Protein AF-A0A8J7Y1N8-F1 (afdb_monomer_lite)

Foldseek 3Di:
DDDDDDDDDDPDPPPDDDPDAAPPQFKAKEKDKDFDDPPPPPDGQFIFIKIAIAGPVRHQDFDPPKKKKKWKFKDDPRDTFWIDIDIDHGGRMAQPPPHGDTIGGDDFFWIKMKMWMQIPPRGIHIDMDGRDGTD

Secondary structure (DSSP, 8-state):
----------------S---SB-BTTEEEEEEEEEE-SSSSSS--EEEEEEEEEETTS-B---TT-EEEEEEEEEETTEEEEEEEEEEE--SEETSSS--EEEE-S--EEEEEEEEEEETTTEEEEEEEEEEEE-

Sequence (135 aa):
MRNHTVMLLLGLCVVAGCLAQGVLGVYYVMVETESYDANEDGEQDGIIVFILFKDRELEPVVFYEAEGTAHIWVYQEGMVVGEEEVWFDSSEMVGKSEGGIPVRTSGKGLGTVTVKVSIEGRGEFTAEKRDVIVG

Structure (mmCIF, N/CA/C/O backbone):
data_AF-A0A8J7Y1N8-F1
#
_entry.id   AF-A0A8J7Y1N8-F1
#
loop_
_atom_site.group_PDB
_atom_site.id
_atom_site.type_symbol
_atom_site.label_atom_id
_atom_site.label_alt_id
_atom_site.label_comp_id
_atom_site.label_asym_id
_atom_site.label_entity_id
_atom_site.label_seq_id
_atom_site.pdbx_PDB_ins_code
_atom_site.Cartn_x
_atom_site.Cartn_y
_atom_site.Cartn_z
_atom_site.occupancy
_atom_site.B_iso_or_equiv
_atom_site.auth_seq_id
_atom_site.auth_comp_id
_atom_site.auth_asym_id
_atom_site.auth_atom_id
_atom_site.pdbx_PDB_model_num
ATOM 1 N N . MET A 1 1 ? -9.680 -58.126 -34.807 1.00 42.66 1 MET A N 1
ATOM 2 C CA . MET A 1 1 ? -8.311 -58.063 -35.370 1.00 42.66 1 MET A CA 1
ATOM 3 C C . MET A 1 1 ? -7.965 -56.602 -35.625 1.00 42.66 1 MET A C 1
ATOM 5 O O . MET A 1 1 ? -8.812 -55.929 -36.195 1.00 42.66 1 MET A O 1
ATOM 9 N N . ARG A 1 2 ? -6.739 -56.187 -35.250 1.00 39.41 2 ARG A N 1
ATOM 10 C CA . ARG A 1 2 ? -6.122 -54.837 -35.351 1.00 39.41 2 ARG A CA 1
ATOM 11 C C . ARG A 1 2 ? -6.736 -53.770 -34.426 1.00 39.41 2 ARG A C 1
ATOM 13 O O . ARG A 1 2 ? -7.947 -53.691 -34.334 1.00 39.41 2 ARG A O 1
ATOM 20 N N . ASN A 1 3 ? -5.998 -52.909 -33.727 1.00 38.16 3 ASN A N 1
ATOM 21 C CA . ASN A 1 3 ? -4.557 -52.687 -33.575 1.00 38.16 3 ASN A CA 1
ATOM 22 C C . ASN A 1 3 ? -4.337 -51.929 -32.249 1.00 38.16 3 ASN A C 1
ATOM 24 O O . ASN A 1 3 ? -5.180 -51.133 -31.846 1.00 38.16 3 ASN A O 1
ATOM 28 N N . HIS A 1 4 ? -3.193 -52.160 -31.608 1.00 43.09 4 HIS A N 1
ATOM 29 C CA . HIS A 1 4 ? -2.684 -51.351 -30.503 1.00 43.09 4 HIS A CA 1
ATOM 30 C C . HIS A 1 4 ? -2.146 -49.989 -30.988 1.00 43.09 4 HIS A C 1
ATOM 32 O O . HIS A 1 4 ? -1.653 -49.889 -32.115 1.00 43.09 4 HIS A O 1
ATOM 38 N N . THR A 1 5 ? -2.051 -49.053 -30.031 1.00 45.12 5 THR A N 1
ATOM 39 C CA . THR A 1 5 ? -0.895 -48.171 -29.710 1.00 45.12 5 THR A CA 1
ATOM 40 C C . THR A 1 5 ? -1.094 -46.645 -29.853 1.00 45.12 5 THR A C 1
ATOM 42 O O . THR A 1 5 ? -1.498 -46.160 -30.902 1.00 45.12 5 THR A O 1
ATOM 45 N N . VAL A 1 6 ? -0.629 -45.944 -28.796 1.00 45.06 6 VAL A N 1
ATOM 46 C CA . VAL A 1 6 ? -0.192 -44.527 -28.655 1.00 45.06 6 VAL A CA 1
ATOM 47 C C . VAL A 1 6 ? -1.317 -43.505 -28.369 1.00 45.06 6 VAL A C 1
ATOM 49 O O . VAL A 1 6 ? -2.122 -43.226 -29.243 1.00 45.06 6 VAL A O 1
ATOM 52 N N . MET A 1 7 ? -1.569 -43.042 -27.132 1.00 36.81 7 MET A N 1
ATOM 53 C CA . MET A 1 7 ? -0.767 -42.267 -26.147 1.00 36.81 7 MET A CA 1
ATOM 54 C C . MET A 1 7 ? -0.780 -40.744 -26.402 1.00 36.81 7 MET A C 1
ATOM 56 O O . MET A 1 7 ? -0.366 -40.296 -27.460 1.00 36.81 7 MET A O 1
ATOM 60 N N . LEU A 1 8 ? -1.251 -40.016 -25.373 1.00 41.91 8 LEU A N 1
ATOM 61 C CA . LEU A 1 8 ? -1.085 -38.593 -25.019 1.00 41.91 8 LEU A CA 1
ATOM 62 C C . LEU A 1 8 ? -0.913 -37.555 -26.143 1.00 41.91 8 LEU A C 1
ATOM 64 O O . LEU A 1 8 ? 0.126 -37.527 -26.787 1.00 41.91 8 LEU A O 1
ATOM 68 N N . LEU A 1 9 ? -1.791 -36.544 -26.171 1.00 39.38 9 LEU A N 1
ATOM 69 C CA . LEU A 1 9 ? -1.402 -35.139 -25.954 1.00 39.38 9 LEU A CA 1
ATOM 70 C C . LEU A 1 9 ? -2.639 -34.222 -25.905 1.00 39.38 9 LEU A C 1
ATOM 72 O O . LEU A 1 9 ? -3.669 -34.538 -26.489 1.00 39.38 9 LEU A O 1
ATOM 76 N N . LEU A 1 10 ? -2.459 -33.053 -25.282 1.00 37.78 10 LEU A N 1
ATOM 77 C CA . LEU A 1 10 ? -3.326 -31.864 -25.300 1.00 37.78 10 LEU A CA 1
ATOM 78 C C . LEU A 1 10 ? -4.482 -31.809 -24.290 1.00 37.78 10 LEU A C 1
ATOM 80 O O . LEU A 1 10 ? -5.627 -31.514 -24.614 1.00 37.78 10 LEU A O 1
ATOM 84 N N . GLY A 1 11 ? -4.114 -31.915 -23.012 1.00 42.53 11 GLY A N 1
ATOM 85 C CA . GLY A 1 11 ? -4.555 -30.896 -22.059 1.00 42.53 11 GLY A CA 1
ATOM 86 C C . GLY A 1 11 ? -3.798 -29.595 -22.341 1.00 42.53 11 GLY A C 1
ATOM 87 O O . GLY A 1 11 ? -2.663 -29.443 -21.904 1.00 42.53 11 GLY A O 1
ATOM 88 N N . LEU A 1 12 ? -4.378 -28.699 -23.139 1.00 41.25 12 LEU A N 1
ATOM 89 C CA . LEU A 1 12 ? -3.932 -27.313 -23.317 1.00 41.25 12 LEU A CA 1
ATOM 90 C C . LEU A 1 12 ? -5.069 -26.537 -24.002 1.00 41.25 12 LEU A C 1
ATOM 92 O O . LEU A 1 12 ? -5.738 -27.099 -24.862 1.00 41.25 12 LEU A O 1
ATOM 96 N N . CYS A 1 13 ? -5.247 -25.265 -23.636 1.00 34.50 13 CYS A N 1
ATOM 97 C CA . CYS A 1 13 ? -6.284 -24.316 -24.090 1.00 34.50 13 CYS A CA 1
ATOM 98 C C . CYS A 1 13 ? -7.521 -24.138 -23.186 1.00 34.50 13 CYS A C 1
ATOM 100 O O . CYS A 1 13 ? -8.599 -23.812 -23.671 1.00 34.50 13 CYS A O 1
ATOM 102 N N . VAL A 1 14 ? -7.345 -24.210 -21.861 1.00 38.94 14 VAL A N 1
ATOM 103 C CA . VAL A 1 14 ? -8.193 -23.463 -20.904 1.00 38.94 14 VAL A CA 1
ATOM 104 C C . VAL A 1 14 ? -7.392 -22.279 -20.351 1.00 38.94 14 VAL A C 1
ATOM 106 O O . VAL A 1 14 ? -7.162 -22.181 -19.158 1.00 38.94 14 VAL A O 1
ATOM 109 N N . VAL A 1 15 ? -6.883 -21.408 -21.227 1.00 40.25 15 VAL A N 1
ATOM 110 C CA . VAL A 1 15 ? -6.383 -20.073 -20.837 1.00 40.25 15 VAL A CA 1
ATOM 111 C C . VAL A 1 15 ? -6.603 -19.095 -21.999 1.00 40.25 15 VAL A C 1
ATOM 113 O O . VAL A 1 15 ? -5.695 -18.419 -22.464 1.00 40.25 15 VAL A O 1
ATOM 116 N N . ALA A 1 16 ? -7.814 -19.068 -22.551 1.00 41.38 16 ALA A N 1
ATOM 117 C CA . ALA A 1 16 ? -8.227 -18.018 -23.477 1.00 41.38 16 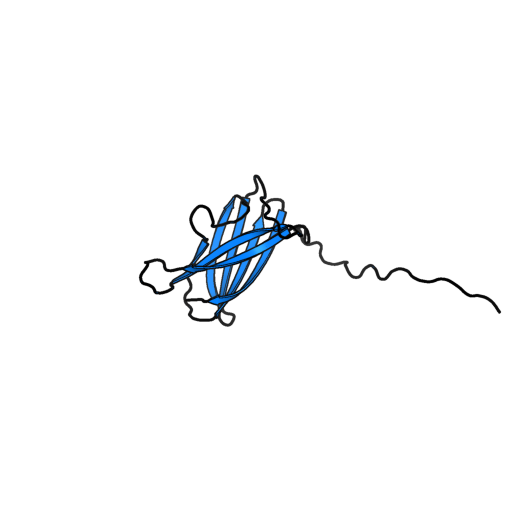ALA A CA 1
ATOM 118 C C . ALA A 1 16 ? -9.174 -17.091 -22.712 1.00 41.38 16 ALA A C 1
ATOM 120 O O . ALA A 1 16 ? -10.362 -17.385 -22.605 1.00 41.38 16 ALA A O 1
ATOM 121 N N . GLY A 1 17 ? -8.641 -16.022 -22.113 1.00 33.06 17 GLY A N 1
ATOM 122 C CA . GLY A 1 17 ? -9.502 -15.051 -21.432 1.00 33.06 17 GLY A CA 1
ATOM 123 C C . GLY A 1 17 ? -8.861 -13.927 -20.622 1.00 33.06 17 GLY A C 1
ATOM 124 O O . GLY A 1 17 ? -9.584 -13.003 -20.282 1.00 33.06 17 GLY A O 1
ATOM 125 N N . CYS A 1 18 ? -7.555 -13.933 -20.341 1.00 33.50 18 CYS A N 1
ATOM 126 C CA . CYS A 1 18 ? -6.932 -12.855 -19.557 1.00 33.50 18 CYS A CA 1
ATOM 127 C C . CYS A 1 18 ? -5.826 -12.152 -20.348 1.00 33.50 18 CYS A C 1
ATOM 129 O O . CYS A 1 18 ? -4.646 -12.285 -20.047 1.00 33.50 18 CYS A O 1
ATOM 131 N N . LEU A 1 19 ? -6.221 -11.410 -21.382 1.00 39.50 19 LEU A N 1
ATOM 132 C CA . LEU A 1 19 ? -5.415 -10.320 -21.930 1.00 39.50 19 LEU A CA 1
ATOM 133 C C . LEU A 1 19 ? -6.065 -9.009 -21.484 1.00 39.50 19 LEU A C 1
ATOM 135 O O . LEU A 1 19 ? -6.853 -8.413 -22.212 1.00 39.50 19 LEU A O 1
ATOM 139 N N . ALA A 1 20 ? -5.745 -8.600 -20.260 1.00 40.06 20 ALA A N 1
ATOM 140 C CA . ALA A 1 20 ? -5.864 -7.223 -19.804 1.00 40.06 20 ALA A CA 1
ATOM 141 C C . ALA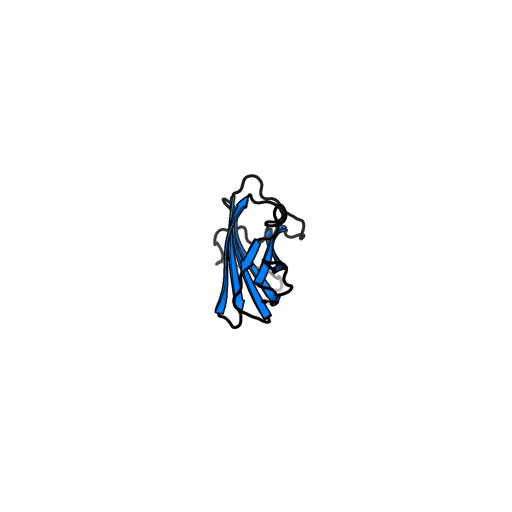 A 1 20 ? -4.442 -6.767 -19.452 1.00 40.06 20 ALA A C 1
ATOM 143 O O . ALA A 1 20 ? -3.709 -7.486 -18.778 1.00 40.06 20 ALA A O 1
ATOM 144 N N . GLN A 1 21 ? -4.029 -5.645 -20.039 1.00 41.84 21 GLN A N 1
ATOM 145 C CA . GLN A 1 21 ? -2.666 -5.118 -20.047 1.00 41.84 21 GLN A CA 1
ATOM 146 C C . GLN A 1 21 ? -2.041 -4.991 -18.651 1.00 41.84 21 GLN A C 1
ATOM 148 O O . GLN A 1 21 ? -2.593 -4.376 -17.747 1.00 41.84 21 GLN A O 1
ATOM 153 N N . GLY A 1 22 ? -0.836 -5.544 -18.563 1.00 40.38 22 GLY A N 1
ATOM 154 C CA . GLY A 1 22 ? -0.009 -5.756 -17.382 1.00 40.38 22 GLY A CA 1
ATOM 155 C C . GLY A 1 22 ? 0.636 -7.119 -17.602 1.00 40.38 22 GLY A C 1
ATOM 156 O O . GLY A 1 22 ? -0.083 -8.083 -17.862 1.00 40.38 22 GLY A O 1
ATOM 157 N N . VAL A 1 23 ? 1.967 -7.236 -17.641 1.00 46.34 23 VAL A N 1
ATOM 158 C CA . VAL A 1 23 ? 2.591 -8.558 -17.855 1.00 46.34 23 VAL A CA 1
ATOM 159 C C . VAL A 1 23 ? 2.455 -9.369 -16.565 1.00 46.34 23 VAL A C 1
ATOM 161 O O . VAL A 1 23 ? 3.364 -9.442 -15.740 1.00 46.34 23 VAL A O 1
ATOM 164 N N . LEU A 1 24 ? 1.267 -9.941 -16.381 1.00 45.34 24 LEU A N 1
ATOM 165 C CA . LEU A 1 24 ? 0.898 -10.800 -15.270 1.00 45.34 24 LEU A CA 1
ATOM 166 C C . LEU A 1 24 ? 1.836 -12.015 -15.298 1.00 45.34 24 LEU A C 1
ATOM 168 O O . LEU A 1 24 ? 1.822 -12.797 -16.249 1.00 45.34 24 LEU A O 1
ATOM 172 N N . GLY A 1 25 ? 2.703 -12.124 -14.287 1.00 53.09 25 GLY A N 1
ATOM 173 C CA . GLY A 1 25 ? 3.675 -13.215 -14.146 1.00 53.09 25 GLY A CA 1
ATOM 174 C C . GLY A 1 25 ? 5.157 -12.832 -14.225 1.00 53.09 25 GLY A C 1
ATOM 175 O O . GLY A 1 25 ? 5.992 -13.727 -14.114 1.00 53.09 25 GLY A O 1
ATOM 176 N N . VAL A 1 26 ? 5.510 -11.550 -14.398 1.00 68.38 26 VAL A N 1
ATOM 177 C CA . VAL A 1 26 ? 6.924 -11.107 -14.348 1.00 68.38 26 VAL A CA 1
ATOM 178 C C . VAL A 1 26 ? 7.267 -10.411 -13.031 1.00 68.38 26 VAL A C 1
ATOM 180 O O . VAL A 1 26 ? 8.367 -10.603 -12.516 1.00 68.38 26 VAL A O 1
ATOM 183 N N . TYR A 1 27 ? 6.319 -9.664 -12.465 1.00 80.38 27 TYR A N 1
ATOM 184 C CA . TYR A 1 27 ? 6.517 -8.894 -11.241 1.00 80.38 27 TYR A CA 1
ATOM 185 C C . TYR A 1 27 ? 5.351 -9.078 -10.272 1.00 80.38 27 TYR A C 1
ATOM 187 O O . TYR A 1 27 ? 4.217 -9.337 -10.684 1.00 80.38 27 TYR A O 1
ATOM 195 N N . TYR A 1 28 ? 5.642 -8.888 -8.993 1.00 84.94 28 TYR A N 1
ATOM 196 C CA . TYR A 1 28 ? 4.694 -8.811 -7.898 1.00 84.94 28 TYR A CA 1
ATOM 197 C C . TYR A 1 28 ? 4.769 -7.435 -7.246 1.00 84.94 28 TYR A C 1
ATOM 199 O O . TYR A 1 28 ? 5.849 -6.864 -7.087 1.00 84.94 28 TYR A O 1
ATOM 207 N N . VAL A 1 29 ? 3.606 -6.943 -6.828 1.00 88.69 29 VAL A N 1
ATOM 208 C CA . VAL A 1 29 ? 3.502 -5.829 -5.888 1.00 88.69 29 VAL A CA 1
ATOM 209 C C . VAL A 1 29 ? 3.200 -6.407 -4.518 1.00 88.69 29 VAL A C 1
ATOM 211 O O . VAL A 1 29 ? 2.304 -7.239 -4.374 1.00 88.69 29 VAL A O 1
ATOM 214 N N . MET A 1 30 ? 3.960 -5.980 -3.519 1.00 91.44 30 MET A N 1
ATOM 215 C CA . MET A 1 30 ? 3.775 -6.362 -2.125 1.00 91.44 30 MET A CA 1
ATOM 216 C C . MET A 1 30 ? 3.510 -5.132 -1.264 1.00 91.44 30 MET A C 1
ATOM 218 O O . MET A 1 30 ? 3.954 -4.032 -1.588 1.00 91.44 30 MET A O 1
ATOM 222 N N . VAL A 1 31 ? 2.790 -5.348 -0.162 1.00 93.12 31 VAL A N 1
ATOM 223 C CA . VAL A 1 31 ? 2.387 -4.295 0.772 1.00 93.12 31 VAL A CA 1
ATOM 224 C C . VAL A 1 31 ? 2.873 -4.633 2.177 1.00 93.12 31 VAL A C 1
ATOM 226 O O . VAL A 1 31 ? 2.552 -5.684 2.752 1.00 93.12 31 VAL A O 1
ATOM 229 N N . GLU A 1 32 ? 3.625 -3.707 2.752 1.00 93.50 32 GLU A N 1
ATOM 230 C CA . GLU A 1 32 ? 3.998 -3.695 4.163 1.00 93.50 32 GLU A CA 1
ATOM 231 C C . GLU A 1 32 ? 3.327 -2.518 4.865 1.00 93.50 32 GLU A C 1
ATOM 233 O O . GLU A 1 32 ? 2.968 -1.526 4.229 1.00 93.50 32 GLU A O 1
ATOM 238 N N . THR A 1 33 ? 3.085 -2.670 6.167 1.00 93.88 33 THR A N 1
ATOM 239 C CA . THR A 1 33 ? 2.344 -1.684 6.954 1.00 93.88 33 THR A CA 1
ATOM 240 C C . THR A 1 33 ? 2.923 -1.545 8.349 1.00 93.88 33 THR A C 1
ATOM 242 O O . THR A 1 33 ? 3.248 -2.559 8.968 1.00 93.88 33 THR A O 1
ATOM 245 N N . GLU A 1 34 ? 2.941 -0.324 8.869 1.00 93.12 34 GLU A N 1
ATOM 246 C CA . GLU A 1 34 ? 3.282 0.002 10.258 1.00 93.12 34 GLU A CA 1
ATOM 247 C C . GLU A 1 34 ? 2.195 0.898 10.872 1.00 93.12 34 GLU A C 1
ATOM 249 O O . GLU A 1 34 ? 1.352 1.436 10.154 1.00 93.12 34 GLU A O 1
ATOM 254 N N . SER A 1 35 ? 2.179 1.047 12.197 1.00 91.94 35 SER A N 1
ATOM 255 C CA . SER A 1 35 ? 1.293 2.004 12.874 1.00 91.94 35 SER A CA 1
ATOM 256 C C . SER A 1 35 ? 1.746 3.435 12.597 1.00 91.94 35 SER A C 1
ATOM 258 O O . SER A 1 35 ? 2.943 3.718 12.659 1.00 91.94 35 SER A O 1
ATOM 260 N N . TYR A 1 36 ? 0.800 4.334 12.346 1.00 92.62 36 TYR A N 1
ATOM 261 C CA . TYR A 1 36 ? 1.067 5.760 12.202 1.00 92.62 36 TYR A CA 1
ATOM 262 C C . TYR A 1 36 ? 0.472 6.524 13.382 1.00 92.62 36 TYR A C 1
ATOM 264 O O . TYR A 1 36 ? -0.709 6.368 13.675 1.00 92.62 36 TYR A O 1
ATOM 272 N N . ASP A 1 37 ? 1.296 7.344 14.020 1.00 91.25 37 ASP A N 1
ATOM 273 C CA . ASP A 1 37 ? 0.938 8.291 15.075 1.00 91.25 37 ASP A CA 1
ATOM 274 C C . ASP A 1 37 ? 1.428 9.662 14.586 1.00 91.25 37 ASP A C 1
ATOM 276 O O . ASP A 1 37 ? 2.624 9.852 14.340 1.00 91.25 37 ASP A O 1
ATOM 280 N N . ALA A 1 38 ? 0.499 10.577 14.304 1.00 87.75 38 ALA A N 1
ATOM 281 C CA . ALA A 1 38 ? 0.800 11.829 13.620 1.00 87.75 38 ALA A CA 1
ATOM 282 C C . ALA A 1 38 ? 1.346 12.908 14.563 1.00 87.75 38 ALA A C 1
ATOM 284 O O . ALA A 1 38 ? 1.964 13.867 14.091 1.00 87.75 38 ALA A O 1
ATOM 285 N N . ASN A 1 39 ? 1.068 12.800 15.862 1.00 91.12 39 ASN A N 1
ATOM 286 C CA . ASN A 1 39 ? 1.413 13.804 16.868 1.00 91.12 39 ASN A CA 1
ATOM 287 C C . ASN A 1 39 ? 2.360 13.271 17.965 1.00 91.12 39 ASN A C 1
ATOM 289 O O . ASN A 1 39 ? 2.756 14.052 18.833 1.00 91.12 39 ASN A O 1
ATOM 293 N N . GLU A 1 40 ? 2.753 11.999 17.878 1.00 87.94 40 GLU A N 1
ATOM 294 C CA . GLU A 1 40 ? 3.621 11.274 18.808 1.00 87.94 40 GLU A CA 1
ATOM 295 C C . GLU A 1 40 ? 3.045 11.189 20.236 1.00 87.94 40 GLU A C 1
ATOM 297 O O . GLU A 1 40 ? 3.792 11.201 21.222 1.00 87.94 40 GLU A O 1
ATOM 302 N N . ASP A 1 41 ? 1.715 11.134 20.375 1.00 91.38 41 ASP A N 1
ATOM 303 C CA . ASP A 1 41 ? 1.038 11.044 21.675 1.00 91.38 41 ASP A CA 1
ATOM 304 C C . ASP A 1 41 ? 0.822 9.601 22.176 1.00 91.38 41 ASP A C 1
ATOM 306 O O . ASP A 1 41 ? 0.433 9.392 23.333 1.00 91.38 41 ASP A O 1
ATOM 310 N N . GLY A 1 42 ? 1.170 8.607 21.354 1.00 87.06 42 GLY A N 1
ATOM 311 C CA . GLY A 1 42 ? 1.020 7.183 21.635 1.00 87.06 42 GLY A CA 1
ATOM 312 C C . GLY A 1 42 ? -0.338 6.609 21.231 1.00 87.06 42 GLY A C 1
ATOM 313 O O . GLY A 1 42 ? -0.552 5.403 21.409 1.00 87.06 42 GLY A O 1
ATOM 314 N N . GLU A 1 43 ? -1.246 7.425 20.697 1.00 88.69 43 GLU A N 1
ATOM 315 C CA . GLU A 1 43 ? -2.436 6.971 19.995 1.00 88.69 43 GLU A CA 1
ATOM 316 C C . GLU A 1 43 ? -2.128 6.790 18.506 1.00 88.69 43 GLU A C 1
ATOM 318 O O . GLU A 1 43 ? -1.456 7.581 17.854 1.00 88.69 43 GLU A O 1
ATOM 323 N N . GLN A 1 44 ? -2.605 5.680 17.956 1.00 92.12 44 GLN A N 1
ATOM 324 C CA . GLN A 1 44 ? -2.519 5.455 16.524 1.00 92.12 44 GLN A CA 1
ATOM 325 C C . GLN A 1 44 ? -3.580 6.339 15.840 1.00 92.12 44 GLN A C 1
ATOM 327 O O . GLN A 1 44 ? -4.717 6.394 16.301 1.00 92.12 44 GLN A O 1
ATOM 332 N N . ASP A 1 45 ? -3.183 7.048 14.784 1.00 91.81 45 ASP A N 1
ATOM 333 C CA . ASP A 1 45 ? -4.039 7.888 13.930 1.00 91.81 45 ASP A CA 1
ATOM 334 C C . ASP A 1 45 ? -4.312 7.236 12.560 1.00 91.81 45 ASP A C 1
ATOM 336 O O . ASP A 1 45 ? -5.108 7.720 11.740 1.00 91.81 45 ASP A O 1
ATOM 340 N N . GLY A 1 46 ? -3.552 6.193 12.231 1.00 94.06 46 GLY A N 1
ATOM 341 C CA . GLY A 1 46 ? -3.556 5.592 10.912 1.00 94.06 46 GLY A CA 1
ATOM 342 C C . GLY A 1 46 ? -2.557 4.464 10.744 1.00 94.06 46 GLY A C 1
ATOM 343 O O . GLY A 1 46 ? -2.071 3.850 11.696 1.00 94.06 46 GLY A O 1
ATOM 344 N N . ILE A 1 47 ? -2.206 4.217 9.491 1.00 94.81 47 ILE A N 1
ATOM 345 C CA . ILE A 1 47 ? -1.168 3.262 9.116 1.00 94.81 47 ILE A CA 1
ATOM 346 C C . ILE A 1 47 ? -0.155 3.918 8.186 1.00 94.81 47 ILE A C 1
ATOM 348 O O . ILE A 1 47 ? -0.494 4.796 7.400 1.00 94.81 47 ILE A O 1
ATOM 352 N N . ILE A 1 48 ? 1.085 3.463 8.245 1.00 94.12 48 ILE A N 1
ATOM 353 C CA . ILE A 1 48 ? 2.101 3.749 7.239 1.00 94.12 48 ILE A CA 1
ATOM 354 C C . ILE A 1 48 ? 2.088 2.595 6.242 1.00 94.12 48 ILE A C 1
ATOM 356 O O . ILE A 1 48 ? 2.122 1.441 6.660 1.00 94.12 48 ILE A O 1
ATOM 360 N N . VAL A 1 49 ? 2.049 2.883 4.942 1.00 94.44 49 VAL A N 1
ATOM 361 C CA . VAL A 1 49 ? 2.046 1.881 3.868 1.00 94.44 49 VAL A CA 1
ATOM 362 C C . VAL A 1 49 ? 3.340 1.955 3.062 1.00 94.44 49 VAL A C 1
ATOM 364 O O . VAL A 1 49 ? 3.755 3.027 2.621 1.00 94.44 49 VAL A O 1
ATOM 367 N N . PHE A 1 50 ? 3.950 0.795 2.824 1.00 93.69 50 PHE A N 1
ATOM 368 C CA . PHE A 1 50 ? 5.113 0.636 1.953 1.00 93.69 50 PHE A CA 1
ATOM 369 C C . PHE A 1 50 ? 4.768 -0.298 0.796 1.00 93.69 50 PHE A C 1
ATOM 371 O O . PHE A 1 50 ? 4.204 -1.377 1.000 1.00 93.69 50 PHE A O 1
ATOM 378 N N . ILE A 1 51 ? 5.130 0.111 -0.419 1.00 92.44 51 ILE A N 1
ATOM 379 C CA . ILE A 1 51 ? 4.865 -0.646 -1.647 1.00 92.44 51 ILE A CA 1
ATOM 380 C C . ILE A 1 51 ? 6.196 -1.161 -2.176 1.00 92.44 51 ILE A C 1
ATOM 382 O O . ILE A 1 51 ? 7.102 -0.367 -2.423 1.00 92.44 51 ILE A O 1
ATOM 386 N N . LEU A 1 52 ? 6.312 -2.475 -2.362 1.00 91.06 52 LEU A N 1
ATOM 387 C CA . LEU A 1 52 ? 7.525 -3.115 -2.864 1.00 91.06 52 LEU A CA 1
ATOM 388 C C . LEU A 1 52 ? 7.264 -3.784 -4.208 1.00 91.06 52 LEU A C 1
ATOM 390 O O . LEU A 1 52 ? 6.271 -4.499 -4.369 1.00 91.06 52 LEU A O 1
ATOM 394 N N . PHE A 1 53 ? 8.203 -3.619 -5.135 1.00 89.31 53 PHE A N 1
ATOM 395 C CA . PHE A 1 53 ? 8.188 -4.311 -6.419 1.00 89.31 53 PHE A CA 1
ATOM 396 C C . PHE A 1 53 ? 9.206 -5.441 -6.412 1.00 89.31 53 PHE A C 1
ATOM 398 O O . PHE A 1 53 ? 10.391 -5.236 -6.139 1.00 89.31 53 PHE A O 1
ATOM 405 N N . LYS A 1 54 ? 8.731 -6.650 -6.702 1.00 88.25 54 LYS A N 1
ATOM 406 C CA . LYS A 1 54 ? 9.530 -7.876 -6.688 1.00 88.25 54 LYS A CA 1
ATOM 407 C C . LYS A 1 54 ? 9.402 -8.616 -8.007 1.00 88.25 54 LYS A C 1
ATOM 409 O O . LYS A 1 54 ? 8.348 -8.563 -8.634 1.00 88.25 54 LYS A O 1
ATOM 414 N N . ASP A 1 55 ? 10.438 -9.323 -8.432 1.00 87.88 55 ASP A N 1
ATOM 415 C CA . ASP A 1 55 ? 10.313 -10.269 -9.540 1.00 87.88 55 ASP A CA 1
ATOM 416 C C . ASP A 1 55 ? 9.738 -11.620 -9.076 1.00 87.88 55 ASP A C 1
ATOM 418 O O . ASP A 1 55 ? 9.354 -11.816 -7.919 1.00 87.88 55 ASP A O 1
ATOM 422 N N . ARG A 1 56 ? 9.683 -12.585 -9.996 1.00 85.62 56 ARG A N 1
ATOM 423 C CA . ARG A 1 56 ? 9.215 -13.948 -9.712 1.00 85.62 56 ARG A CA 1
ATOM 424 C C . ARG A 1 56 ? 10.072 -14.715 -8.688 1.00 85.62 56 ARG A C 1
ATOM 426 O O . ARG A 1 56 ? 9.590 -15.696 -8.130 1.00 85.62 56 ARG A O 1
ATOM 433 N N . GLU A 1 57 ? 11.330 -14.318 -8.512 1.00 88.31 57 GLU A N 1
ATOM 434 C CA . GLU A 1 57 ? 12.305 -14.907 -7.586 1.00 88.31 57 GLU A CA 1
ATOM 435 C C . GLU A 1 57 ? 12.295 -14.168 -6.232 1.00 88.31 57 GLU A C 1
ATOM 437 O O . GLU A 1 57 ? 13.004 -14.561 -5.311 1.00 88.31 57 GLU A O 1
ATOM 442 N N . LEU A 1 58 ? 11.401 -13.177 -6.077 1.00 87.44 58 LEU A N 1
ATOM 443 C CA . LEU A 1 58 ? 11.234 -12.294 -4.915 1.00 87.44 58 LEU A CA 1
ATOM 444 C C . LEU A 1 58 ? 12.401 -11.319 -4.693 1.00 87.44 58 LEU A C 1
ATOM 446 O O . LEU A 1 58 ? 12.516 -10.691 -3.628 1.00 87.44 58 LEU A O 1
ATOM 450 N N . GLU A 1 59 ? 13.218 -11.118 -5.723 1.00 88.19 59 GLU A N 1
ATOM 451 C CA . GLU A 1 59 ? 14.288 -10.131 -5.720 1.00 88.19 59 GLU A CA 1
ATOM 452 C C . GLU A 1 59 ? 13.718 -8.720 -5.963 1.00 88.19 59 GLU A C 1
ATOM 454 O O . GLU A 1 59 ? 12.740 -8.572 -6.706 1.00 88.19 59 GLU A O 1
ATOM 459 N N . PRO A 1 60 ? 14.248 -7.669 -5.301 1.00 87.75 60 PRO A N 1
ATOM 460 C CA . PRO A 1 60 ? 13.828 -6.287 -5.542 1.00 87.75 60 PRO A CA 1
ATOM 461 C C . PRO A 1 60 ? 13.974 -5.876 -7.011 1.00 87.75 60 PRO A C 1
ATOM 463 O O . PRO A 1 60 ? 14.991 -6.159 -7.643 1.00 87.75 60 PRO A O 1
ATOM 466 N N . VAL A 1 61 ? 12.982 -5.157 -7.537 1.00 87.38 61 VAL A N 1
ATOM 467 C CA . VAL A 1 61 ? 12.999 -4.619 -8.904 1.00 87.38 61 VAL A CA 1
ATOM 468 C C . VAL A 1 61 ? 12.748 -3.122 -8.886 1.00 87.38 61 VAL A C 1
ATOM 470 O O . VAL A 1 61 ? 11.813 -2.653 -8.252 1.00 87.38 61 VAL A O 1
ATOM 473 N N . VAL A 1 62 ? 13.547 -2.387 -9.657 1.00 82.56 62 VAL A N 1
ATOM 474 C CA . VAL A 1 62 ? 13.344 -0.964 -9.946 1.00 82.56 62 VAL A CA 1
ATOM 475 C C . VAL A 1 62 ? 12.841 -0.823 -11.378 1.00 82.56 62 VAL A C 1
ATOM 477 O O . VAL A 1 62 ? 13.396 -1.436 -12.296 1.00 82.56 62 VAL A O 1
ATOM 480 N N . PHE A 1 63 ? 11.835 0.020 -11.595 1.00 79.75 63 PHE A N 1
ATOM 481 C CA . PHE A 1 63 ? 11.454 0.431 -12.942 1.00 79.75 63 PHE A CA 1
ATOM 482 C C . PHE A 1 63 ? 12.109 1.788 -13.225 1.00 79.75 63 PHE A C 1
ATOM 484 O O . PHE A 1 63 ? 11.686 2.819 -12.730 1.00 79.75 63 PHE A O 1
ATOM 491 N N . TYR A 1 64 ? 13.206 1.810 -13.974 1.00 74.56 64 TYR A N 1
ATOM 492 C CA . TYR A 1 64 ? 13.884 3.076 -14.266 1.00 74.56 64 TYR A CA 1
ATOM 493 C C . TYR A 1 64 ? 13.024 3.978 -15.162 1.00 74.56 64 TYR A C 1
ATOM 495 O O . TYR A 1 64 ? 12.436 3.484 -16.125 1.00 74.56 64 TYR A O 1
ATOM 503 N N . GLU A 1 65 ? 13.007 5.281 -14.853 1.00 75.38 65 GLU A N 1
ATOM 504 C CA . GLU A 1 65 ? 12.364 6.343 -15.651 1.00 75.38 65 GLU A CA 1
ATOM 505 C C . GLU A 1 65 ? 10.855 6.155 -15.885 1.00 75.38 65 GLU A C 1
ATOM 507 O O . GLU A 1 65 ? 10.317 6.669 -16.862 1.00 75.38 65 GLU A O 1
ATOM 512 N N . ALA A 1 66 ? 10.168 5.409 -15.016 1.00 81.44 66 ALA A N 1
ATOM 513 C CA . ALA A 1 66 ? 8.717 5.290 -15.068 1.00 81.44 66 ALA A CA 1
ATOM 514 C C . ALA A 1 66 ? 8.069 6.053 -13.906 1.00 81.44 66 ALA A C 1
ATOM 516 O O . ALA A 1 66 ? 8.529 6.020 -12.764 1.00 81.44 66 ALA A O 1
ATOM 517 N N . GLU A 1 67 ? 6.980 6.744 -14.215 1.00 87.25 67 GLU A N 1
ATOM 518 C CA . GLU A 1 67 ? 6.124 7.374 -13.219 1.00 87.25 67 GLU A CA 1
ATOM 519 C C . GLU A 1 67 ? 5.002 6.404 -12.838 1.00 87.25 67 GLU A C 1
ATOM 521 O O . GLU A 1 67 ? 4.531 5.592 -13.651 1.00 87.25 67 GLU A O 1
ATOM 526 N N . GLY A 1 68 ? 4.588 6.465 -11.577 1.00 90.19 68 GLY A N 1
ATOM 527 C CA . GLY A 1 68 ? 3.523 5.635 -11.052 1.00 90.19 68 GLY A CA 1
ATOM 528 C 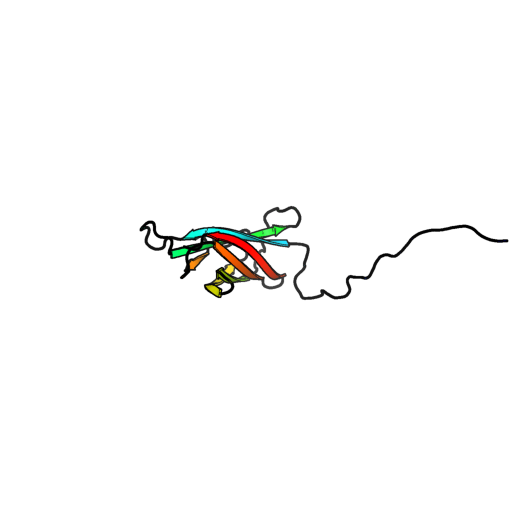C . GLY A 1 68 ? 2.547 6.391 -10.163 1.00 90.19 68 GLY A C 1
ATOM 529 O O . GLY A 1 68 ? 2.866 7.413 -9.554 1.00 90.19 68 GLY A O 1
ATOM 530 N N . THR A 1 69 ? 1.344 5.837 -10.069 1.00 93.81 69 THR A N 1
ATOM 531 C CA . THR A 1 69 ? 0.295 6.278 -9.147 1.00 93.81 69 THR A CA 1
ATOM 532 C C . THR A 1 69 ? -0.120 5.093 -8.291 1.00 93.81 69 THR A C 1
ATOM 534 O O . THR A 1 69 ? -0.370 4.003 -8.814 1.00 93.81 69 THR A O 1
ATOM 537 N N . ALA A 1 70 ? -0.189 5.282 -6.978 1.00 94.50 70 ALA A N 1
ATOM 538 C CA . ALA A 1 70 ? -0.728 4.298 -6.052 1.00 94.50 70 ALA A CA 1
ATOM 539 C C . ALA A 1 70 ? -1.996 4.847 -5.404 1.00 94.50 70 ALA A C 1
ATOM 541 O O . ALA A 1 70 ? -1.967 5.909 -4.788 1.00 94.50 70 ALA A O 1
ATOM 542 N N . HIS A 1 71 ? -3.085 4.093 -5.514 1.00 97.44 71 HIS A N 1
ATOM 543 C CA . HIS A 1 71 ? -4.309 4.317 -4.757 1.00 97.44 71 HIS A CA 1
ATOM 544 C C . HIS A 1 71 ? -4.386 3.278 -3.644 1.00 97.44 71 HIS A C 1
ATOM 546 O O . HIS A 1 71 ? -4.251 2.074 -3.896 1.00 97.44 71 HIS A O 1
ATOM 552 N N . ILE A 1 72 ? -4.584 3.743 -2.419 1.00 97.75 72 ILE A N 1
ATOM 553 C CA . ILE A 1 72 ? -4.575 2.925 -1.214 1.00 97.75 72 ILE A CA 1
ATOM 554 C C . ILE A 1 72 ? -5.934 3.050 -0.547 1.00 97.75 72 ILE A C 1
ATOM 556 O O . ILE A 1 72 ? -6.386 4.152 -0.254 1.00 97.75 72 ILE A O 1
ATOM 560 N N . TRP A 1 73 ? -6.552 1.913 -0.248 1.00 98.19 73 TRP A N 1
ATOM 561 C CA . TRP A 1 73 ? -7.785 1.841 0.525 1.00 98.19 73 TRP A CA 1
ATOM 562 C C . TRP A 1 73 ? -7.582 0.955 1.742 1.00 98.19 73 TRP A C 1
ATOM 564 O O . TRP A 1 73 ? -7.090 -0.172 1.637 1.00 98.19 73 TRP A O 1
ATOM 574 N N . VAL A 1 74 ? -8.010 1.446 2.898 1.00 97.81 74 VAL A N 1
ATOM 575 C CA . VAL A 1 74 ? -8.050 0.693 4.149 1.00 97.81 74 VAL A CA 1
ATOM 576 C C . VAL A 1 74 ? -9.496 0.353 4.446 1.00 97.81 74 VAL A C 1
ATOM 578 O O . VAL A 1 74 ? -10.334 1.238 4.616 1.00 97.81 74 VAL A O 1
ATOM 581 N N . TYR A 1 75 ? -9.789 -0.938 4.518 1.00 97.12 75 TYR A N 1
ATOM 582 C CA . TYR A 1 75 ? -11.110 -1.462 4.811 1.00 97.12 75 TYR A CA 1
ATOM 583 C C . TYR A 1 75 ? -11.181 -2.010 6.228 1.00 97.12 75 TYR A C 1
ATOM 585 O O . TYR A 1 75 ? -10.306 -2.758 6.662 1.00 97.12 75 TYR A O 1
ATOM 593 N N . GLN A 1 76 ? -12.285 -1.732 6.906 1.00 95.75 76 GLN A N 1
ATOM 594 C CA . GLN A 1 76 ? -12.671 -2.382 8.149 1.00 95.75 76 GLN A CA 1
ATOM 595 C C . GLN A 1 76 ? -14.144 -2.776 8.049 1.00 95.75 76 GLN A C 1
ATOM 597 O O . GLN A 1 76 ? -14.980 -1.968 7.657 1.00 95.75 76 GLN A O 1
ATOM 602 N N . GLU A 1 77 ? -14.451 -4.045 8.334 1.00 93.75 77 GLU A N 1
ATOM 603 C CA . GLU A 1 77 ? -15.819 -4.593 8.249 1.00 93.75 77 GLU A CA 1
ATOM 604 C C . GLU A 1 77 ? -16.516 -4.326 6.894 1.00 93.75 77 GLU A C 1
ATOM 606 O O . GLU A 1 77 ? -17.731 -4.173 6.806 1.00 93.75 77 GLU A O 1
ATOM 611 N N . GLY A 1 78 ? -15.732 -4.274 5.810 1.00 92.81 78 GLY A N 1
ATOM 612 C CA . GLY A 1 78 ? -16.223 -4.006 4.454 1.00 92.81 78 GLY A CA 1
ATOM 613 C C . GLY A 1 78 ? -16.461 -2.528 4.125 1.00 92.81 78 GLY A C 1
ATOM 614 O O . GLY A 1 78 ? -16.900 -2.229 3.017 1.00 92.81 78 GLY A O 1
ATOM 615 N N . MET A 1 79 ? -16.156 -1.603 5.037 1.00 95.56 79 MET A N 1
ATOM 616 C CA . MET A 1 79 ? -16.239 -0.156 4.819 1.00 95.56 79 MET A CA 1
ATOM 617 C C . MET A 1 79 ? -14.847 0.451 4.651 1.00 95.56 79 MET A C 1
ATOM 619 O O . MET A 1 79 ? -13.911 0.027 5.325 1.00 95.56 79 MET A O 1
ATOM 623 N N . VAL A 1 80 ? -14.710 1.455 3.780 1.00 97.19 80 VAL A N 1
ATOM 624 C CA . VAL A 1 80 ? -13.470 2.239 3.663 1.00 97.19 80 VAL A CA 1
ATOM 625 C C . VAL A 1 80 ? -13.358 3.148 4.885 1.00 97.19 80 VAL A C 1
ATOM 627 O O . VAL A 1 80 ? -14.237 3.974 5.123 1.00 97.19 80 VAL A O 1
ATOM 630 N N . VAL A 1 81 ? -12.288 2.978 5.658 1.00 97.25 81 VAL A N 1
ATOM 631 C CA . VAL A 1 81 ? -11.971 3.781 6.851 1.00 97.25 81 VAL A CA 1
ATOM 632 C C . VAL A 1 81 ? -10.738 4.663 6.666 1.00 97.25 81 VAL A C 1
ATOM 634 O O . VAL A 1 81 ? -10.458 5.478 7.538 1.00 97.25 81 VAL A O 1
ATOM 637 N N . GLY A 1 82 ? -10.024 4.515 5.548 1.00 97.06 82 GLY A N 1
ATOM 638 C CA . GLY A 1 82 ? -8.912 5.364 5.128 1.00 97.06 82 GLY A CA 1
ATOM 639 C C . GLY A 1 82 ? -8.668 5.223 3.626 1.00 97.06 82 GLY A C 1
ATOM 640 O O . GLY A 1 82 ? -8.855 4.139 3.068 1.00 97.06 82 GLY A O 1
ATOM 641 N N . GLU A 1 83 ? -8.283 6.314 2.975 1.00 97.69 83 GLU A N 1
ATOM 642 C CA . GLU A 1 83 ? -8.012 6.377 1.538 1.00 97.69 83 GLU A CA 1
ATOM 643 C C . GLU A 1 83 ? -6.898 7.391 1.278 1.00 97.69 83 GLU A C 1
ATOM 645 O O . GLU A 1 83 ? -6.894 8.455 1.893 1.00 97.69 83 GLU A O 1
ATO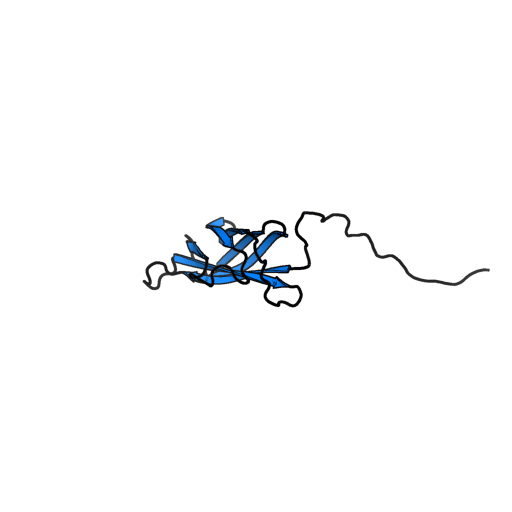M 650 N N . GLU A 1 84 ? -5.964 7.053 0.392 1.00 96.69 84 GLU A N 1
ATOM 651 C CA . GLU A 1 84 ? -4.862 7.934 -0.001 1.00 96.69 84 GLU A CA 1
ATOM 652 C C . GLU A 1 84 ? -4.461 7.680 -1.461 1.00 96.69 84 GLU A C 1
ATOM 654 O O . GLU A 1 84 ? -4.536 6.547 -1.950 1.00 96.69 84 GLU A O 1
ATOM 659 N N . GLU A 1 85 ? -4.014 8.727 -2.154 1.00 96.12 85 GLU A N 1
ATOM 660 C CA . GLU A 1 85 ? -3.490 8.647 -3.519 1.00 96.12 85 GLU A CA 1
ATOM 661 C C . GLU A 1 85 ? -2.134 9.345 -3.590 1.00 96.12 85 GLU A C 1
ATOM 663 O O . GLU A 1 85 ? -2.002 10.511 -3.224 1.00 96.12 85 GLU A O 1
ATOM 668 N N . VAL A 1 86 ? -1.121 8.646 -4.102 1.00 93.69 86 VAL A N 1
ATOM 669 C CA . VAL A 1 86 ? 0.235 9.191 -4.195 1.00 93.69 86 VAL A CA 1
ATOM 670 C C . VAL A 1 86 ? 0.853 8.962 -5.568 1.00 93.69 86 VAL A C 1
ATOM 672 O O . VAL A 1 86 ? 0.759 7.880 -6.153 1.00 93.69 86 VAL A O 1
ATOM 675 N N . TRP A 1 87 ? 1.520 10.004 -6.056 1.00 92.88 87 TRP A N 1
ATOM 676 C CA . TRP A 1 87 ? 2.366 9.982 -7.244 1.00 92.88 87 TRP A CA 1
ATOM 677 C C . TRP A 1 87 ? 3.804 9.692 -6.830 1.00 92.88 87 TRP A C 1
ATOM 679 O O . TRP A 1 87 ? 4.291 10.264 -5.853 1.00 92.88 87 TRP A O 1
ATOM 689 N N . PHE A 1 88 ? 4.478 8.801 -7.549 1.00 88.31 88 PHE A N 1
ATOM 690 C CA . PHE A 1 88 ? 5.834 8.390 -7.207 1.00 88.31 88 PHE A CA 1
ATOM 691 C C . PHE A 1 88 ? 6.668 8.070 -8.449 1.00 88.31 88 PHE A C 1
ATOM 693 O O . PHE A 1 88 ? 6.158 7.561 -9.447 1.00 88.31 88 PHE A O 1
ATOM 700 N N . ASP A 1 89 ? 7.976 8.294 -8.340 1.00 85.31 89 ASP A N 1
ATOM 701 C CA . ASP A 1 89 ? 8.954 7.724 -9.263 1.00 85.31 89 ASP A CA 1
ATOM 702 C C . ASP A 1 89 ? 9.154 6.255 -8.910 1.00 85.31 89 ASP A C 1
ATOM 704 O O . ASP A 1 89 ? 9.357 5.914 -7.738 1.00 85.31 89 ASP A O 1
ATOM 708 N N . SER A 1 90 ? 9.107 5.362 -9.897 1.00 74.00 90 SER A N 1
ATOM 709 C CA . SER A 1 90 ? 9.164 3.929 -9.627 1.00 74.00 90 SER A CA 1
ATOM 710 C C . SER A 1 90 ? 10.543 3.472 -9.140 1.00 74.00 90 SER A C 1
ATOM 712 O O . SER A 1 90 ? 11.425 3.081 -9.902 1.00 74.00 90 SER A O 1
ATOM 714 N N . SER A 1 91 ? 10.717 3.489 -7.824 1.00 78.19 91 SER A N 1
ATOM 715 C CA . SER A 1 91 ? 11.841 2.907 -7.098 1.00 78.19 91 SER A CA 1
ATOM 716 C C . SER A 1 91 ? 11.576 1.432 -6.759 1.00 78.19 91 SER A C 1
ATOM 718 O O . SER A 1 91 ? 10.504 0.903 -7.037 1.00 78.19 91 SER A O 1
ATOM 720 N N . GLU A 1 92 ? 12.540 0.750 -6.132 1.00 78.44 92 GLU A N 1
ATOM 721 C CA . GLU A 1 92 ? 12.333 -0.613 -5.599 1.00 78.44 92 GLU A CA 1
ATOM 722 C C . GLU A 1 92 ? 11.264 -0.673 -4.498 1.00 78.44 92 GLU A C 1
ATOM 724 O O . GLU A 1 92 ? 10.646 -1.716 -4.263 1.00 78.44 92 GLU A O 1
ATOM 729 N N . MET A 1 93 ? 11.078 0.449 -3.800 1.00 83.12 93 MET A N 1
ATOM 730 C CA . MET A 1 93 ? 10.260 0.559 -2.608 1.00 83.12 93 MET A CA 1
ATOM 731 C C . MET A 1 93 ? 9.757 1.995 -2.459 1.00 83.12 93 MET A C 1
ATOM 733 O O . MET A 1 93 ? 10.527 2.919 -2.174 1.00 83.12 93 MET A O 1
ATOM 737 N N . VAL A 1 94 ? 8.451 2.174 -2.622 1.00 85.19 94 VAL A N 1
ATOM 738 C CA . VAL A 1 94 ? 7.784 3.468 -2.457 1.00 85.19 94 VAL A CA 1
ATOM 739 C C . VAL A 1 94 ? 7.530 3.701 -0.971 1.00 85.19 94 VAL A C 1
ATOM 741 O O . VAL A 1 94 ? 7.041 2.807 -0.276 1.00 85.19 94 VAL A O 1
ATOM 744 N N . GLY A 1 95 ? 7.890 4.893 -0.486 1.00 78.94 95 GLY A N 1
ATOM 745 C CA . GLY A 1 95 ? 7.772 5.263 0.927 1.00 78.94 95 GLY A CA 1
ATOM 746 C C . GLY A 1 95 ? 9.025 5.010 1.780 1.00 78.94 95 GLY A C 1
ATOM 747 O O . GLY A 1 95 ? 8.946 5.009 2.999 1.00 78.94 95 GLY A O 1
ATOM 748 N N . LYS A 1 96 ? 10.208 4.758 1.199 1.00 70.38 96 LYS A N 1
ATOM 749 C CA . LYS A 1 96 ? 11.437 4.551 2.002 1.00 70.38 96 LYS A CA 1
ATOM 750 C C . LYS A 1 96 ? 12.292 5.806 2.193 1.00 70.38 96 LYS A C 1
ATOM 752 O O . LYS A 1 96 ? 13.017 5.897 3.178 1.00 70.38 96 LYS A O 1
ATOM 757 N N . SER A 1 97 ? 12.247 6.749 1.252 1.00 55.31 97 SER A N 1
ATOM 758 C CA . SER A 1 97 ? 13.138 7.919 1.232 1.00 55.31 97 SER A CA 1
ATOM 759 C C . SER A 1 97 ? 12.660 9.096 2.091 1.00 55.31 97 SER A C 1
ATOM 761 O O . SER A 1 97 ? 13.499 9.880 2.519 1.00 55.31 97 SER A O 1
ATOM 763 N N . GLU A 1 98 ? 11.359 9.197 2.391 1.00 56.94 98 GLU A N 1
ATOM 764 C CA . GLU A 1 98 ? 10.767 10.314 3.159 1.00 56.94 98 GLU A CA 1
ATOM 765 C C . GLU A 1 98 ? 9.852 9.850 4.314 1.00 56.94 98 GLU A C 1
ATOM 767 O O . GLU A 1 98 ? 9.148 10.653 4.920 1.00 56.94 98 GLU A O 1
ATOM 772 N N . GLY A 1 99 ? 9.886 8.556 4.649 1.00 66.06 99 GLY A N 1
ATOM 773 C CA . GLY A 1 99 ? 8.856 7.897 5.459 1.00 66.06 99 GLY A CA 1
ATOM 774 C C . GLY A 1 99 ? 7.821 7.206 4.569 1.00 66.06 99 GLY A C 1
ATOM 775 O O . GLY A 1 99 ? 7.679 7.546 3.390 1.00 66.06 99 GLY A O 1
ATOM 776 N N . GLY A 1 100 ? 7.163 6.168 5.095 1.00 83.75 100 GLY A N 1
ATOM 777 C CA . GLY A 1 100 ? 6.142 5.450 4.329 1.00 83.75 100 GLY A CA 1
ATOM 778 C C . GLY A 1 100 ? 4.911 6.315 4.090 1.00 83.75 100 GLY A C 1
ATOM 779 O O . GLY A 1 100 ? 4.809 7.411 4.629 1.00 83.75 100 GLY A O 1
ATOM 780 N N . ILE A 1 101 ? 3.979 5.838 3.272 1.00 93.00 101 ILE A N 1
ATOM 781 C CA . ILE A 1 101 ? 2.802 6.614 2.872 1.00 93.00 101 ILE A CA 1
ATOM 782 C C . ILE A 1 101 ? 1.804 6.594 4.038 1.00 93.00 101 ILE A C 1
ATOM 784 O O . ILE A 1 101 ? 1.238 5.529 4.305 1.00 93.00 101 ILE A O 1
ATOM 788 N N . PRO A 1 102 ? 1.601 7.704 4.771 1.00 93.62 102 PRO A N 1
ATOM 789 C CA . PRO A 1 102 ? 0.678 7.707 5.891 1.00 93.62 102 PRO A CA 1
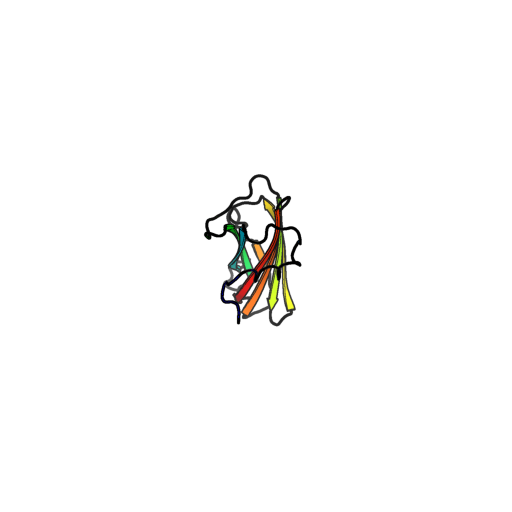A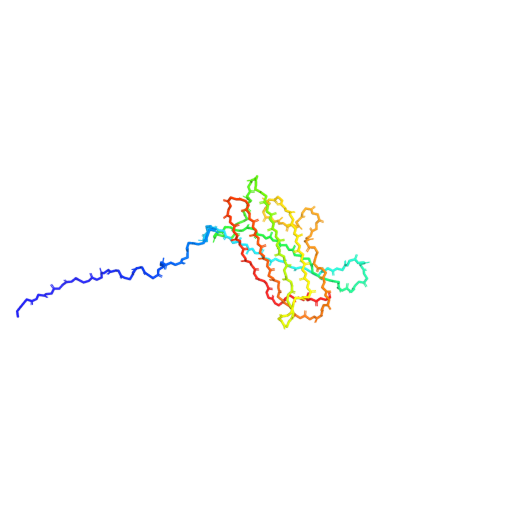TOM 790 C C . PRO A 1 102 ? -0.754 7.731 5.360 1.00 93.62 102 PRO A C 1
ATOM 792 O O . PRO A 1 102 ? -1.112 8.578 4.550 1.00 93.62 102 PRO A O 1
ATOM 795 N N . VAL A 1 103 ? -1.586 6.825 5.854 1.00 95.25 103 VAL A N 1
ATOM 796 C CA . VAL A 1 103 ? -3.016 6.775 5.562 1.00 95.25 103 VAL A CA 1
ATOM 797 C C . VAL A 1 103 ? -3.754 6.914 6.880 1.00 95.25 103 VAL A C 1
ATOM 799 O O . VAL A 1 103 ? -3.720 6.012 7.720 1.00 95.25 103 VAL A O 1
ATOM 802 N N . ARG A 1 104 ? -4.404 8.063 7.075 1.00 95.19 104 ARG A N 1
ATOM 803 C CA . ARG A 1 104 ? -5.219 8.315 8.269 1.00 95.19 104 ARG A CA 1
ATOM 804 C C . ARG A 1 104 ? -6.443 7.415 8.259 1.00 95.19 104 ARG A C 1
ATOM 806 O O . ARG A 1 104 ? -7.076 7.243 7.216 1.00 95.19 104 ARG A O 1
ATOM 813 N N . THR A 1 105 ? -6.791 6.877 9.421 1.00 95.50 105 THR A N 1
ATOM 814 C CA . THR A 1 105 ? -7.938 5.980 9.555 1.00 95.50 105 THR A CA 1
ATOM 815 C C . THR A 1 105 ? -8.883 6.431 10.653 1.00 95.50 105 THR A C 1
ATOM 817 O O . THR A 1 105 ? -8.459 6.965 11.666 1.00 95.50 105 THR A O 1
ATOM 820 N N . SER A 1 106 ? -10.185 6.212 10.469 1.00 93.25 106 SER A N 1
ATOM 821 C CA . SER A 1 106 ? -11.203 6.578 11.467 1.00 93.25 106 SER A CA 1
ATOM 822 C C . SER A 1 106 ? -11.700 5.405 12.325 1.00 93.25 106 SER A C 1
ATOM 824 O O . SER A 1 106 ? -12.663 5.565 13.074 1.00 93.25 106 SER A O 1
ATOM 826 N N . GLY A 1 107 ? -11.131 4.209 12.156 1.00 86.88 107 GLY A N 1
ATOM 827 C CA . GLY A 1 107 ? -11.572 2.965 12.799 1.00 86.88 107 GLY A CA 1
ATOM 828 C C . GLY A 1 107 ? -10.551 2.424 13.798 1.00 86.88 107 GLY A C 1
ATOM 829 O O . GLY A 1 107 ? -9.422 2.888 13.838 1.00 86.88 107 GLY A O 1
ATOM 830 N N . LYS A 1 108 ? -10.938 1.418 14.591 1.00 90.12 108 LYS A N 1
ATOM 831 C CA . LYS A 1 108 ? -10.030 0.710 15.513 1.00 90.12 108 LYS A CA 1
ATOM 832 C C . LYS A 1 108 ? -10.230 -0.794 15.403 1.00 90.12 108 LYS A C 1
ATOM 834 O O . LYS A 1 108 ? -11.368 -1.252 15.335 1.00 90.12 108 LYS A O 1
ATOM 839 N N . GLY A 1 109 ? -9.155 -1.576 15.380 1.00 91.38 109 GLY A N 1
ATOM 840 C CA . GLY A 1 109 ? -9.199 -3.040 15.294 1.00 91.38 109 GLY A CA 1
ATOM 841 C C . GLY A 1 109 ? -8.513 -3.594 14.046 1.00 91.38 109 GLY A C 1
ATOM 842 O O . GLY A 1 109 ? -7.579 -2.998 13.530 1.00 91.38 109 GLY A O 1
ATOM 843 N N . LEU A 1 110 ? -8.944 -4.764 13.567 1.00 95.62 110 LEU A N 1
ATOM 844 C CA . LEU A 1 110 ? -8.355 -5.382 12.374 1.00 95.62 110 LEU A CA 1
ATOM 845 C C . LEU A 1 110 ? -8.999 -4.846 11.093 1.00 95.62 110 LEU A C 1
ATOM 847 O O . LEU A 1 110 ? -10.214 -4.638 11.033 1.00 95.62 110 LEU A O 1
ATOM 851 N N . GLY A 1 111 ? -8.178 -4.666 10.065 1.00 95.56 111 GLY A N 1
ATOM 852 C CA . GLY A 1 111 ? -8.581 -4.215 8.743 1.00 95.56 111 GLY A CA 1
ATOM 853 C C . GLY A 1 111 ? -7.804 -4.898 7.619 1.00 95.56 111 GLY A C 1
ATOM 854 O O . GLY A 1 111 ? -6.993 -5.802 7.829 1.00 95.56 111 GLY A O 1
ATOM 855 N N . THR A 1 112 ? -8.096 -4.477 6.394 1.00 97.38 112 THR A N 1
ATOM 856 C CA . THR A 1 112 ? -7.450 -4.936 5.161 1.00 97.38 112 THR A CA 1
ATOM 857 C C . THR A 1 112 ? -7.016 -3.732 4.344 1.00 97.38 112 THR A C 1
ATOM 859 O O . THR A 1 112 ? -7.819 -2.844 4.083 1.00 97.38 112 THR A O 1
ATOM 862 N N . VAL A 1 113 ? -5.764 -3.715 3.909 1.00 96.94 113 VAL A N 1
ATOM 863 C CA . VAL A 1 113 ? -5.233 -2.695 3.005 1.00 96.94 113 VAL A CA 1
ATOM 864 C C . VAL A 1 113 ? -5.245 -3.253 1.593 1.00 96.94 113 VAL A C 1
ATOM 866 O O . VAL A 1 113 ? -4.681 -4.316 1.345 1.00 96.94 113 VAL A O 1
ATOM 869 N N . THR A 1 114 ? -5.874 -2.536 0.671 1.00 97.56 114 THR A N 1
ATOM 870 C CA . THR A 1 114 ? -5.800 -2.801 -0.767 1.00 97.56 114 THR A CA 1
ATOM 871 C C . THR A 1 114 ? -5.043 -1.666 -1.424 1.00 97.56 114 THR A C 1
ATOM 873 O O . THR A 1 114 ? -5.367 -0.502 -1.213 1.00 97.56 114 THR A O 1
ATOM 876 N N . VAL A 1 115 ? -4.052 -2.004 -2.240 1.00 96.19 115 VAL A N 1
ATOM 877 C CA . VAL A 1 115 ? -3.282 -1.034 -3.013 1.00 96.19 115 VAL A CA 1
ATOM 878 C C . VAL A 1 115 ? -3.424 -1.366 -4.487 1.00 96.19 115 VAL A C 1
ATOM 880 O O . VAL A 1 115 ? -3.121 -2.488 -4.903 1.00 96.19 115 VAL A O 1
ATOM 883 N N . LYS A 1 116 ? -3.861 -0.390 -5.284 1.00 95.62 116 LYS A N 1
ATOM 884 C CA . LYS A 1 116 ? -3.790 -0.437 -6.744 1.00 95.62 116 LYS A CA 1
ATOM 885 C C . LYS A 1 116 ? -2.661 0.470 -7.207 1.00 95.62 116 LYS A C 1
ATOM 887 O O . LYS A 1 116 ? -2.668 1.659 -6.912 1.00 95.62 116 LYS A O 1
ATOM 892 N N . VAL A 1 117 ? -1.723 -0.090 -7.957 1.00 92.62 117 VAL A N 1
ATOM 893 C CA . VAL A 1 117 ? -0.577 0.633 -8.503 1.00 92.62 117 VAL A CA 1
ATOM 894 C C . VAL A 1 117 ? -0.657 0.637 -10.019 1.00 92.62 117 VAL A C 1
ATOM 896 O O . VAL A 1 117 ? -0.757 -0.425 -10.629 1.00 92.62 117 VAL A O 1
ATOM 899 N N . SER A 1 118 ? -0.560 1.811 -10.625 1.00 91.81 118 SER A N 1
ATOM 900 C CA . SER A 1 118 ? -0.454 1.986 -12.071 1.00 91.81 118 SER A CA 1
ATOM 901 C C . SER A 1 118 ? 0.933 2.522 -12.397 1.00 91.81 118 SER A C 1
ATOM 903 O O . SER A 1 118 ? 1.337 3.527 -11.826 1.00 91.81 118 SER A O 1
ATOM 905 N N . ILE A 1 119 ? 1.664 1.855 -13.291 1.00 88.31 119 ILE A N 1
ATOM 906 C CA . ILE A 1 119 ? 3.010 2.267 -13.721 1.00 88.31 119 ILE A CA 1
ATOM 907 C C . ILE A 1 119 ? 2.997 2.501 -15.229 1.00 88.31 119 ILE A C 1
ATOM 909 O O . ILE A 1 119 ? 2.588 1.618 -16.002 1.00 88.31 119 ILE A O 1
ATOM 913 N N . GLU A 1 120 ? 3.479 3.668 -15.658 1.00 85.69 120 GLU A N 1
ATOM 914 C CA . GLU A 1 120 ? 3.541 4.035 -17.070 1.00 85.69 120 GLU A CA 1
ATOM 915 C C . GLU A 1 120 ? 4.304 2.980 -17.892 1.00 85.69 120 GLU A C 1
ATOM 917 O O . GLU A 1 120 ? 5.380 2.504 -17.529 1.00 85.69 120 GLU A O 1
ATOM 922 N N . GLY A 1 121 ? 3.705 2.545 -19.005 1.00 82.81 121 GLY A N 1
ATOM 923 C CA . GLY A 1 121 ? 4.304 1.556 -19.905 1.00 82.81 121 GLY A CA 1
ATOM 924 C C . GLY A 1 121 ? 4.412 0.128 -19.345 1.00 82.81 121 GLY A C 1
ATOM 925 O O . GLY A 1 121 ? 4.887 -0.759 -20.060 1.00 82.81 121 GLY A O 1
ATOM 926 N N . ARG A 1 122 ? 3.968 -0.132 -18.104 1.00 83.50 122 ARG A N 1
ATOM 927 C CA . ARG A 1 122 ? 4.027 -1.461 -17.460 1.00 83.50 122 ARG A CA 1
ATOM 928 C C . ARG A 1 122 ? 2.656 -2.044 -17.129 1.00 83.50 122 ARG A C 1
ATOM 930 O O . ARG A 1 122 ? 2.507 -3.264 -17.200 1.00 83.50 122 ARG A O 1
ATOM 937 N N . GLY A 1 123 ? 1.667 -1.196 -16.849 1.00 85.06 123 GLY A N 1
ATOM 938 C CA . GLY A 1 123 ? 0.284 -1.597 -16.585 1.00 85.06 123 GLY A CA 1
ATOM 939 C C . GLY A 1 123 ? -0.134 -1.399 -15.131 1.00 85.06 123 GLY A C 1
ATOM 940 O O . GLY A 1 123 ? 0.486 -0.631 -14.396 1.00 85.06 123 GLY A O 1
ATOM 941 N N . GLU A 1 124 ? -1.210 -2.083 -14.743 1.00 89.88 124 GLU A N 1
ATOM 942 C CA . GLU A 1 124 ? -1.806 -1.978 -13.411 1.00 89.88 124 GLU A CA 1
ATOM 943 C C . GLU A 1 124 ? -1.563 -3.245 -12.582 1.00 89.88 124 GLU A C 1
ATOM 945 O O . GLU A 1 124 ? -1.609 -4.369 -13.087 1.00 89.88 124 GLU A O 1
ATOM 950 N N . PHE A 1 125 ? -1.343 -3.052 -11.287 1.00 89.31 125 PHE A N 1
ATOM 951 C CA . PHE A 1 125 ? -1.064 -4.092 -10.309 1.00 89.31 125 PHE A CA 1
ATOM 952 C C . PHE A 1 125 ? -1.947 -3.886 -9.083 1.00 89.31 125 PHE A C 1
ATOM 954 O O . PHE A 1 125 ? -2.290 -2.760 -8.722 1.00 89.31 125 PHE A O 1
ATOM 961 N N . THR A 1 126 ? -2.321 -4.973 -8.417 1.00 91.94 126 THR A N 1
ATOM 962 C CA . THR A 1 126 ? -3.116 -4.906 -7.189 1.00 91.94 126 THR A CA 1
ATOM 963 C C . THR A 1 126 ? -2.528 -5.836 -6.149 1.00 91.94 126 THR A C 1
ATOM 965 O O . THR A 1 126 ? -2.177 -6.975 -6.457 1.00 91.94 126 THR A O 1
ATOM 968 N N . ALA A 1 127 ? -2.431 -5.338 -4.923 1.00 93.81 127 ALA A N 1
ATOM 969 C CA . ALA A 1 127 ? -1.952 -6.081 -3.775 1.00 93.81 127 ALA A CA 1
ATOM 970 C C . ALA A 1 127 ? -2.889 -5.867 -2.585 1.00 93.81 127 ALA A C 1
ATOM 972 O O . ALA A 1 127 ? -3.458 -4.791 -2.409 1.00 93.81 127 ALA A O 1
ATOM 973 N N . GLU A 1 128 ? -3.037 -6.906 -1.769 1.00 95.75 128 GLU A N 1
ATOM 974 C CA . GLU A 1 128 ? -3.880 -6.896 -0.577 1.00 95.75 128 GLU A CA 1
ATOM 975 C C . GLU A 1 128 ? -3.064 -7.381 0.624 1.00 95.75 128 GLU A C 1
ATOM 977 O O . GLU A 1 128 ? -2.326 -8.366 0.529 1.00 95.75 128 GLU A O 1
ATOM 982 N N . LYS A 1 129 ? -3.218 -6.706 1.765 1.00 95.94 129 LYS A N 1
ATOM 983 C CA . LYS A 1 129 ? -2.686 -7.129 3.062 1.00 95.94 129 LYS A CA 1
ATOM 984 C C . LYS A 1 129 ? -3.824 -7.192 4.074 1.00 95.94 129 LYS A C 1
ATOM 986 O O . LYS A 1 129 ? -4.480 -6.188 4.334 1.00 95.94 129 LYS A O 1
ATOM 991 N N . ARG A 1 130 ? -4.052 -8.373 4.644 1.00 95.06 130 ARG A N 1
ATOM 992 C CA . ARG A 1 130 ? -5.062 -8.613 5.687 1.00 95.06 130 ARG A CA 1
ATOM 993 C C . ARG A 1 130 ? -4.466 -8.490 7.080 1.00 95.06 130 ARG A C 1
ATOM 995 O O . ARG A 1 130 ? -3.247 -8.448 7.230 1.00 95.06 130 ARG A O 1
ATOM 1002 N N . ASP A 1 131 ? -5.354 -8.479 8.070 1.00 95.06 131 ASP A N 1
ATOM 1003 C CA . ASP A 1 131 ? -5.023 -8.502 9.496 1.00 95.06 131 ASP A CA 1
ATOM 1004 C C . ASP A 1 131 ? -4.122 -7.327 9.916 1.00 95.06 131 ASP A C 1
ATOM 1006 O O . ASP A 1 131 ? -3.248 -7.455 10.772 1.00 95.06 131 ASP A O 1
ATOM 1010 N N . VAL A 1 132 ? -4.341 -6.162 9.297 1.00 94.12 132 VAL A N 1
ATOM 1011 C CA . VAL A 1 132 ? -3.637 -4.916 9.621 1.00 94.12 132 VAL A CA 1
ATOM 1012 C C . VAL A 1 132 ? -4.312 -4.268 10.823 1.00 94.12 132 VAL A C 1
ATOM 1014 O O . VAL A 1 132 ? -5.536 -4.150 10.849 1.00 94.12 132 VAL A O 1
ATOM 1017 N N . ILE A 1 133 ? -3.528 -3.848 11.817 1.00 92.56 133 ILE A N 1
ATOM 1018 C CA . ILE A 1 133 ? -4.047 -3.108 12.971 1.00 92.56 133 ILE A CA 1
ATOM 1019 C C . ILE A 1 133 ? -4.332 -1.672 12.528 1.00 92.56 133 ILE A C 1
ATOM 1021 O O . ILE A 1 133 ? -3.416 -0.903 12.249 1.00 92.56 133 ILE A O 1
ATOM 1025 N N . VAL A 1 134 ? -5.616 -1.346 12.455 1.00 89.75 134 VAL A N 1
ATOM 1026 C CA . VAL A 1 134 ? -6.163 -0.005 12.262 1.00 89.75 134 VAL A CA 1
ATOM 1027 C C . VAL A 1 134 ? -6.372 0.597 13.650 1.00 89.75 134 VAL A C 1
ATOM 1029 O O . VAL A 1 134 ? -6.893 -0.085 14.542 1.00 89.75 134 VAL A O 1
ATOM 1032 N N . GLY A 1 135 ? -5.951 1.839 13.853 1.00 78.69 135 GLY A N 1
ATOM 1033 C CA . GLY A 1 135 ? -5.967 2.485 15.159 1.00 78.69 135 GLY A CA 1
ATOM 1034 C C . GLY A 1 135 ? -6.116 3.978 15.024 1.00 78.69 135 GLY A C 1
ATOM 1035 O O . GLY A 1 135 ? -5.493 4.507 14.075 1.00 78.69 135 GLY A O 1
#

Radius of gyration: 20.84 Å; chains: 1; bounding box: 30×72×57 Å

pLDDT: mean 80.34, std 20.26, range [33.06, 98.19]